Protein AF-A0A285ZAM3-F1 (afdb_monomer_lite)

Sequence (124 aa):
MASLEDIAKDAQIRGLHGDEVVKGTSVDKAGDSAVRVGYQKCAGGHGDQILLRSDEPRLELAQAGKALAVDAPASEFKLALKACCIQLAHLFDPMIAEHTKNEIFSRYNPGEKYILANLLVDGR

Foldseek 3Di:
DDDLVNDDQQWFKAQPPDRFTWGFHDWDDPDDFKIWTWTAGPVGDIDIDIDGPVCVVRIDGPPCPVPPPPPDPPVVVVLLVLLVVLVCVVVVPVVVSVVSVVVVLVPDDPVSNVSSVVSNVVVD

Secondary structure (DSSP, 8-state):
---TTS--TT-EEEEEETTEEEEEEEEEE-SSSEEEEEEEETTS-EEEEEEEGGGGGG-EE-----TT---S-HHHHHHHHHHHHHHHHTTT-HHHHHHHHHHHHHTS-HHHHHHHHHHHHTT-

Radius of gyration: 23.03 Å; chains: 1; bounding box: 50×43×48 Å

pLDDT: mean 70.78, std 8.38, range [43.12, 84.06]

Structure (mmCIF, N/CA/C/O backbone):
data_AF-A0A285ZAM3-F1
#
_entry.id   AF-A0A285ZAM3-F1
#
loop_
_atom_site.group_PDB
_atom_site.id
_atom_site.type_symbol
_atom_site.label_atom_id
_atom_site.label_alt_id
_atom_site.label_comp_id
_atom_site.label_asym_id
_atom_site.label_entity_id
_atom_site.label_seq_id
_atom_site.pdbx_PDB_ins_code
_atom_site.Cartn_x
_atom_site.Cartn_y
_atom_site.Cartn_z
_atom_site.occupancy
_atom_site.B_iso_or_equiv
_atom_site.auth_seq_id
_atom_site.auth_comp_id
_atom_site.auth_asym_id
_atom_site.auth_atom_id
_atom_site.pdbx_PDB_model_num
ATOM 1 N N . MET A 1 1 ? -19.370 -1.810 5.083 1.00 52.06 1 MET A N 1
ATOM 2 C CA . MET A 1 1 ? -19.718 -0.774 6.077 1.00 52.06 1 MET A CA 1
ATOM 3 C C . MET A 1 1 ? -18.621 -0.762 7.115 1.00 52.06 1 MET A C 1
ATOM 5 O O . MET A 1 1 ? -18.334 -1.817 7.667 1.00 52.06 1 MET A O 1
ATOM 9 N N . ALA A 1 2 ? -17.952 0.372 7.280 1.00 55.12 2 ALA A N 1
ATOM 10 C CA . ALA A 1 2 ? -16.891 0.535 8.262 1.00 55.12 2 ALA A CA 1
ATOM 11 C C . ALA A 1 2 ? -17.489 1.076 9.565 1.00 55.12 2 ALA A C 1
ATOM 13 O O . ALA A 1 2 ? -18.174 2.095 9.534 1.00 55.12 2 ALA A O 1
ATOM 14 N N . SER A 1 3 ? -17.242 0.410 10.690 1.00 58.25 3 SER A N 1
ATOM 15 C CA . SER A 1 3 ? -17.581 0.951 12.011 1.00 58.25 3 SER A CA 1
ATOM 16 C C . SER A 1 3 ? -16.530 1.987 12.414 1.00 58.25 3 SER A C 1
ATOM 18 O O . SER A 1 3 ? -15.342 1.773 12.160 1.00 58.25 3 SER A O 1
ATOM 20 N N . LEU A 1 4 ? -16.919 3.075 13.092 1.00 61.47 4 LEU A N 1
ATOM 21 C CA .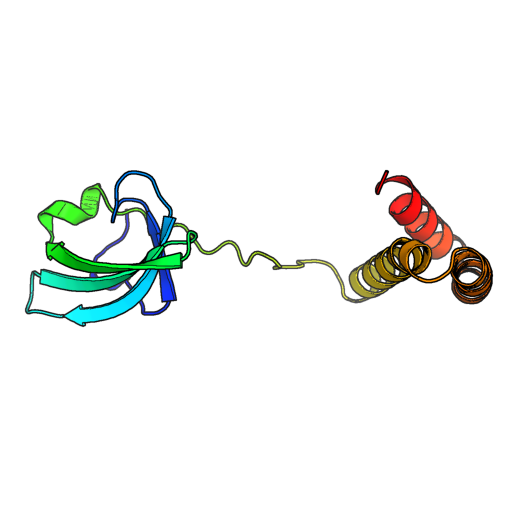 LEU A 1 4 ? -15.969 4.085 13.610 1.00 61.47 4 LEU A CA 1
ATOM 22 C C . LEU A 1 4 ? -14.886 3.487 14.532 1.00 61.47 4 LEU A C 1
ATOM 24 O O . LEU A 1 4 ? -13.826 4.079 14.724 1.00 61.47 4 LEU A O 1
ATOM 28 N N . GLU A 1 5 ? -15.150 2.308 15.093 1.00 63.84 5 GLU A N 1
ATOM 29 C CA . GLU A 1 5 ? -14.246 1.541 15.955 1.00 63.84 5 GLU A CA 1
ATOM 30 C C . GLU A 1 5 ? -13.080 0.893 15.190 1.00 63.84 5 GLU A C 1
ATOM 32 O O . GLU A 1 5 ? -12.018 0.681 15.773 1.00 63.84 5 GLU A O 1
ATOM 37 N N . ASP A 1 6 ? -13.266 0.634 13.893 1.00 61.78 6 ASP A N 1
ATOM 38 C CA . ASP A 1 6 ? -12.300 -0.030 13.006 1.00 61.78 6 ASP A CA 1
ATOM 39 C C . ASP A 1 6 ? -11.366 0.977 12.307 1.00 61.78 6 ASP A C 1
ATOM 41 O O . ASP A 1 6 ? -10.405 0.606 11.630 1.00 61.78 6 ASP A O 1
ATOM 45 N N . ILE A 1 7 ? -11.623 2.283 12.475 1.00 65.56 7 ILE A N 1
ATOM 46 C CA . ILE A 1 7 ? -10.787 3.344 11.909 1.00 65.56 7 ILE A CA 1
ATOM 47 C C . ILE A 1 7 ? -9.467 3.417 12.684 1.00 65.56 7 ILE A C 1
ATOM 49 O O . ILE A 1 7 ? -9.329 4.109 13.696 1.00 65.56 7 ILE A O 1
ATOM 53 N N . ALA A 1 8 ? -8.479 2.682 12.183 1.00 64.94 8 ALA A N 1
ATOM 54 C CA . ALA A 1 8 ? -7.108 2.719 12.661 1.00 64.94 8 ALA A CA 1
ATOM 55 C C . ALA A 1 8 ? -6.305 3.857 12.009 1.00 64.94 8 ALA A C 1
ATOM 57 O O . ALA A 1 8 ? -6.579 4.306 10.892 1.00 64.94 8 ALA A O 1
ATOM 58 N N . LYS A 1 9 ? -5.253 4.295 12.708 1.00 65.12 9 LYS A N 1
ATOM 59 C CA . LYS A 1 9 ? -4.212 5.159 12.138 1.00 65.12 9 LYS A CA 1
ATOM 60 C C . LYS A 1 9 ? -3.599 4.448 10.918 1.00 65.12 9 LYS A C 1
ATOM 62 O O . LYS A 1 9 ? -3.382 3.242 10.973 1.00 65.12 9 LYS A O 1
ATOM 67 N N . ASP A 1 10 ? -3.373 5.182 9.831 1.00 67.50 10 ASP A N 1
ATOM 68 C CA . ASP A 1 10 ? -2.941 4.708 8.505 1.00 67.50 10 ASP A CA 1
ATOM 69 C C . ASP A 1 10 ? -3.989 3.974 7.643 1.00 67.50 10 ASP A C 1
ATOM 71 O O . ASP A 1 10 ? -3.663 3.570 6.522 1.00 67.50 10 ASP A O 1
ATOM 75 N N . ALA A 1 11 ? -5.248 3.850 8.081 1.00 71.88 11 ALA A N 1
ATOM 76 C CA . ALA A 1 11 ? -6.303 3.272 7.248 1.00 71.88 11 ALA A CA 1
ATOM 77 C C . ALA A 1 11 ? -6.605 4.140 6.010 1.00 71.88 11 ALA A C 1
ATOM 79 O O . ALA A 1 11 ? -6.611 5.373 6.075 1.00 71.88 11 ALA A O 1
ATOM 80 N N . GLN A 1 12 ? -6.876 3.492 4.873 1.00 74.00 12 GLN A N 1
ATOM 81 C CA . GLN A 1 12 ? -7.398 4.152 3.679 1.00 74.00 12 GLN A CA 1
ATOM 82 C C . GLN A 1 12 ? -8.922 4.188 3.747 1.00 74.00 12 GLN A C 1
ATOM 84 O O . GLN A 1 12 ? -9.587 3.167 3.919 1.00 74.00 12 GLN A O 1
ATOM 89 N N . ILE A 1 13 ? -9.480 5.385 3.639 1.00 76.81 13 ILE A N 1
ATOM 90 C CA . ILE A 1 13 ? -10.900 5.635 3.849 1.00 76.81 13 ILE A CA 1
ATOM 91 C C . ILE A 1 13 ? -11.406 6.427 2.649 1.00 76.81 13 ILE A C 1
ATOM 93 O O . ILE A 1 13 ? -10.820 7.440 2.263 1.00 76.81 13 ILE A O 1
ATOM 97 N N . ARG A 1 14 ? -12.497 5.956 2.054 1.00 75.50 14 ARG A N 1
ATOM 98 C CA . ARG A 1 14 ? -13.233 6.630 0.986 1.00 75.50 14 ARG A CA 1
ATOM 99 C C . ARG A 1 14 ? -14.484 7.273 1.579 1.00 75.50 14 ARG A C 1
ATOM 101 O O . ARG A 1 14 ? -15.062 6.739 2.525 1.00 75.50 14 ARG A O 1
ATOM 108 N N . GLY A 1 15 ? -14.884 8.428 1.053 1.00 71.12 15 GLY A N 1
ATOM 109 C CA . GLY A 1 15 ? -16.070 9.145 1.539 1.00 71.12 15 GLY A CA 1
ATOM 110 C C . GLY A 1 15 ? -15.782 10.293 2.512 1.00 71.12 15 GLY A C 1
ATOM 111 O O . GLY A 1 15 ? -16.694 11.051 2.829 1.00 71.12 15 GLY A O 1
ATOM 112 N N . LEU A 1 16 ? -14.529 10.470 2.960 1.00 74.56 16 LEU A N 1
ATOM 113 C CA . LEU A 1 16 ? -14.140 11.595 3.830 1.00 74.56 16 LEU A CA 1
ATOM 114 C C . LEU A 1 16 ? -14.208 12.935 3.093 1.00 74.56 16 LEU A C 1
ATOM 116 O O . LEU A 1 16 ? -14.784 13.900 3.587 1.00 74.56 16 LEU A O 1
ATOM 120 N N . HIS A 1 17 ? -13.668 12.985 1.877 1.00 69.38 17 HIS A N 1
ATOM 121 C CA . HIS A 1 17 ? -13.685 14.176 1.038 1.00 69.38 17 HIS A CA 1
ATOM 122 C C . HIS A 1 17 ? -14.206 13.817 -0.358 1.00 69.38 17 HIS A C 1
ATOM 124 O O . HIS A 1 17 ? -13.438 13.597 -1.296 1.00 69.38 17 HIS A O 1
ATOM 130 N N . GLY A 1 18 ? -15.532 13.749 -0.492 1.00 74.50 18 GLY A N 1
ATOM 131 C CA . GLY A 1 18 ? -16.174 13.281 -1.721 1.00 74.50 18 GLY A CA 1
ATOM 132 C C . GLY A 1 18 ? -15.898 11.795 -1.964 1.00 74.50 18 GLY A C 1
ATOM 133 O O . GLY A 1 18 ? -15.890 11.008 -1.027 1.00 74.50 18 GLY A O 1
ATOM 134 N N . ASP A 1 19 ? -15.660 11.418 -3.219 1.00 68.19 19 ASP A N 1
ATOM 135 C CA . ASP A 1 19 ? -15.441 10.024 -3.635 1.00 68.19 19 ASP A CA 1
ATOM 136 C C . ASP A 1 19 ? -13.953 9.589 -3.599 1.00 68.19 19 ASP A C 1
ATOM 138 O O . ASP A 1 19 ? -13.616 8.464 -3.966 1.00 68.19 19 ASP A O 1
ATOM 142 N N . GLU A 1 20 ? -13.048 10.465 -3.140 1.00 70.44 20 GLU A N 1
ATOM 143 C CA . GLU A 1 20 ? -11.600 10.211 -3.104 1.00 70.44 20 GLU A CA 1
ATOM 144 C C . GLU A 1 20 ? -11.198 9.298 -1.930 1.00 70.44 20 GLU A C 1
ATOM 146 O O . GLU A 1 20 ? -11.725 9.410 -0.818 1.00 70.44 20 GLU A O 1
ATOM 151 N N . VAL A 1 21 ? -10.226 8.409 -2.174 1.00 75.88 21 VAL A N 1
ATOM 152 C CA . VAL A 1 21 ? -9.571 7.604 -1.134 1.00 75.88 21 VAL A CA 1
ATOM 153 C C . VAL A 1 21 ? -8.489 8.448 -0.467 1.00 75.88 21 VAL A C 1
ATOM 155 O O . VAL A 1 21 ? -7.513 8.845 -1.106 1.00 75.88 21 VAL A O 1
ATOM 158 N N . VAL A 1 22 ? -8.642 8.698 0.829 1.00 81.25 22 VAL A N 1
ATOM 159 C CA . VAL A 1 22 ? -7.669 9.441 1.635 1.00 81.25 22 VAL A CA 1
ATOM 160 C C . VAL A 1 22 ? -7.062 8.538 2.701 1.00 81.25 22 VAL A C 1
ATOM 162 O O . VAL A 1 22 ? -7.665 7.552 3.130 1.00 81.25 22 VAL A O 1
ATOM 165 N N . LYS A 1 23 ? -5.850 8.866 3.138 1.00 81.88 23 LYS A N 1
ATOM 166 C CA . LYS A 1 23 ? -5.137 8.122 4.176 1.00 81.88 23 LYS A CA 1
ATOM 167 C C . LYS A 1 23 ? -5.334 8.801 5.530 1.00 81.88 23 LYS A C 1
ATOM 169 O O . LYS A 1 23 ? -5.027 9.981 5.659 1.00 81.88 23 LYS A O 1
ATOM 174 N N . GLY A 1 24 ? -5.816 8.082 6.539 1.00 81.62 24 GLY A N 1
ATOM 175 C CA . GLY A 1 24 ? -5.936 8.604 7.902 1.00 81.62 24 GLY A CA 1
ATOM 176 C C . GLY A 1 24 ? -4.568 8.720 8.576 1.00 81.62 24 GLY A C 1
ATO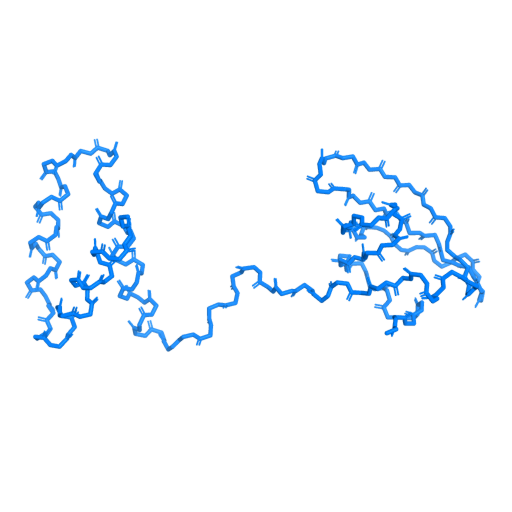M 177 O O . GLY A 1 24 ? -3.918 7.712 8.826 1.00 81.62 24 GLY A O 1
ATOM 178 N N . THR A 1 25 ? -4.121 9.931 8.894 1.00 79.88 25 THR A N 1
ATOM 179 C CA . THR A 1 25 ? -2.831 10.192 9.559 1.00 79.88 25 THR A CA 1
ATOM 180 C C . THR A 1 25 ? -2.982 10.270 11.077 1.00 79.88 25 THR A C 1
ATOM 182 O O . THR A 1 25 ? -2.085 9.855 11.810 1.00 79.88 25 THR A O 1
ATOM 185 N N . SER A 1 26 ? -4.121 10.766 11.561 1.00 76.25 26 SER A N 1
ATOM 186 C CA . SER A 1 26 ? -4.417 10.908 12.990 1.00 76.25 26 SER A CA 1
ATOM 187 C C . SER A 1 26 ? -5.873 10.572 13.266 1.00 76.25 26 SER A C 1
ATOM 189 O O . SER A 1 26 ? -6.747 10.938 12.487 1.00 76.25 26 SER A O 1
ATOM 191 N N . VAL A 1 27 ? -6.127 9.887 14.378 1.00 78.56 27 VAL A N 1
ATOM 192 C CA . VAL A 1 27 ? -7.471 9.531 14.837 1.00 78.56 27 VAL A CA 1
ATOM 193 C C . VAL A 1 27 ? -7.557 9.910 16.311 1.00 78.56 27 VAL A C 1
ATOM 195 O O . VAL A 1 27 ? -6.908 9.287 17.150 1.00 78.56 27 VAL A O 1
ATOM 198 N N . ASP A 1 28 ? -8.340 10.939 16.610 1.00 78.38 28 ASP A N 1
ATOM 199 C CA . ASP A 1 28 ? -8.594 11.457 17.950 1.00 78.38 28 ASP A CA 1
ATOM 200 C C . ASP A 1 28 ? -10.066 11.236 18.298 1.00 78.38 28 ASP A C 1
ATOM 202 O O . ASP A 1 28 ? -10.971 11.817 17.697 1.00 78.38 28 ASP A O 1
ATOM 206 N N . LYS A 1 29 ? -10.336 10.373 19.278 1.00 75.25 29 LYS A N 1
ATOM 207 C CA . LYS A 1 29 ? -11.706 10.089 19.722 1.00 75.25 29 LYS A CA 1
ATOM 208 C C . LYS A 1 29 ? -12.206 11.248 20.585 1.00 75.25 29 LYS A C 1
ATOM 210 O O . LYS A 1 29 ? -11.811 11.387 21.740 1.00 75.25 29 LYS A O 1
ATOM 215 N N . ALA A 1 30 ? -13.083 12.078 20.029 1.00 68.06 30 ALA A N 1
ATOM 216 C CA . ALA A 1 30 ? -13.711 13.200 20.716 1.00 68.06 30 ALA A CA 1
ATOM 217 C C . ALA A 1 30 ? -15.047 12.757 21.351 1.00 68.06 30 ALA A C 1
ATOM 219 O O . ALA A 1 30 ? -16.111 13.268 21.014 1.00 68.06 30 ALA A O 1
ATOM 220 N N . GLY A 1 31 ? -14.990 11.785 22.270 1.00 65.56 31 GLY A N 1
ATOM 221 C CA . GLY A 1 31 ? -16.153 11.245 22.992 1.00 65.56 31 GLY A CA 1
ATOM 222 C C . GLY A 1 31 ? -16.750 9.961 22.397 1.00 65.56 31 GLY A C 1
ATOM 223 O O . GLY A 1 31 ? -16.158 9.328 21.530 1.00 65.56 31 GLY A O 1
ATOM 224 N N . ASP A 1 32 ? -17.930 9.568 22.892 1.00 64.81 32 ASP A N 1
ATOM 225 C CA . ASP A 1 32 ? -18.567 8.262 22.614 1.00 64.81 32 ASP A CA 1
ATOM 226 C C . ASP A 1 32 ? -19.194 8.161 21.207 1.00 64.81 32 ASP A C 1
ATOM 228 O O . ASP A 1 32 ? -19.487 7.082 20.702 1.00 64.81 32 ASP A O 1
ATOM 232 N N . SER A 1 33 ? -19.425 9.301 20.548 1.00 65.81 33 SER A N 1
ATOM 233 C CA . SER A 1 33 ? -20.139 9.368 19.260 1.00 65.81 33 SER A CA 1
ATOM 234 C C . SER A 1 33 ? -19.469 10.251 18.205 1.00 65.81 33 SER A C 1
ATOM 236 O O . SER A 1 33 ? -20.063 10.477 17.148 1.00 65.81 33 SER A O 1
ATOM 238 N N . ALA A 1 34 ? -18.258 10.750 18.470 1.00 72.94 34 ALA A N 1
ATOM 239 C CA . ALA A 1 34 ? -17.518 11.585 17.530 1.00 72.94 34 ALA A CA 1
ATOM 240 C C . ALA A 1 34 ? -16.028 11.228 17.499 1.00 72.94 34 ALA A C 1
ATOM 242 O O . ALA A 1 34 ? -15.374 11.069 18.532 1.00 72.94 34 ALA A O 1
ATOM 243 N N . VAL A 1 35 ? -15.479 11.137 16.291 1.00 79.50 35 VAL A N 1
ATOM 244 C CA . VAL A 1 35 ? -14.063 10.862 16.043 1.00 79.50 35 VAL A CA 1
ATOM 245 C C . VAL A 1 35 ? -13.527 11.939 15.116 1.00 79.50 35 VAL A C 1
ATOM 247 O O . VAL A 1 35 ? -14.036 12.140 14.018 1.00 79.50 35 VAL A O 1
ATOM 250 N N . ARG A 1 36 ? -12.494 12.650 15.555 1.00 80.94 36 ARG A N 1
ATOM 251 C CA . ARG A 1 36 ? -11.732 13.562 14.710 1.00 80.94 36 ARG A CA 1
ATOM 252 C C . ARG A 1 36 ? -10.686 12.753 13.951 1.00 80.94 36 ARG A C 1
ATOM 254 O O . ARG A 1 36 ? -9.843 12.102 14.563 1.00 80.94 36 ARG A O 1
ATOM 261 N N . VAL A 1 37 ? -10.745 12.786 12.626 1.00 81.62 37 VAL A N 1
ATOM 262 C CA . VAL A 1 37 ? -9.784 12.113 11.752 1.00 81.62 37 VAL A CA 1
ATOM 263 C C . VAL A 1 37 ? -9.034 13.164 10.944 1.00 81.62 37 VAL A C 1
ATOM 265 O O . VAL A 1 37 ? -9.607 13.860 10.104 1.00 81.62 37 VAL A O 1
ATOM 268 N N . GLY A 1 38 ? -7.731 13.251 11.191 1.00 84.06 38 GLY A N 1
ATOM 269 C CA . GLY A 1 38 ? -6.798 13.955 10.325 1.00 84.06 38 GLY A CA 1
ATOM 270 C C . GLY A 1 38 ? -6.432 13.048 9.158 1.00 84.06 38 GLY A C 1
ATOM 271 O O . GLY A 1 38 ? -5.958 11.932 9.381 1.00 84.06 38 GLY A O 1
ATOM 272 N N . TYR A 1 39 ? -6.640 13.502 7.925 1.00 84.06 39 TYR A N 1
ATOM 273 C CA . TYR A 1 39 ? -6.382 12.719 6.719 1.00 84.06 39 TYR A CA 1
ATOM 274 C C . TYR A 1 39 ? -5.445 13.436 5.746 1.00 84.06 39 TYR A C 1
ATOM 276 O O . TYR A 1 39 ? -5.381 14.664 5.678 1.00 84.06 39 TYR A O 1
ATOM 284 N N . GLN A 1 40 ? -4.735 12.642 4.955 1.00 82.19 40 GLN A N 1
ATOM 285 C CA . GLN A 1 40 ? -3.878 13.076 3.867 1.00 82.19 40 GLN A CA 1
ATOM 286 C C . GLN A 1 40 ? -4.424 12.538 2.540 1.00 82.19 40 GLN A C 1
ATOM 288 O O . GLN A 1 40 ? -4.642 11.338 2.370 1.00 82.19 40 GLN A O 1
ATOM 293 N N . LYS A 1 41 ? -4.648 13.446 1.595 1.00 81.94 41 LYS A N 1
ATOM 294 C CA . LYS A 1 41 ? -5.051 13.161 0.217 1.00 81.94 41 LYS A CA 1
ATOM 295 C C . LYS A 1 41 ? -3.883 12.574 -0.565 1.00 81.94 41 LYS A C 1
ATOM 297 O O . LYS A 1 41 ? -2.731 12.964 -0.352 1.00 81.94 41 LYS A O 1
ATOM 302 N N . CYS A 1 42 ? -4.182 11.723 -1.543 1.00 71.31 42 CYS A N 1
ATOM 303 C CA . CYS A 1 42 ? -3.159 11.194 -2.450 1.00 71.31 42 CYS A CA 1
ATOM 304 C C . CYS A 1 42 ? -2.490 12.311 -3.273 1.00 71.31 42 CYS A C 1
ATOM 306 O O . CYS A 1 42 ? -1.308 12.225 -3.589 1.00 71.31 42 CYS A O 1
ATOM 308 N N . ALA A 1 43 ? -3.220 13.399 -3.540 1.00 72.38 43 ALA A N 1
ATOM 309 C CA . ALA A 1 43 ? -2.718 14.590 -4.225 1.00 72.38 43 ALA A CA 1
ATOM 310 C C . ALA A 1 43 ? -1.839 15.518 -3.348 1.00 72.38 43 ALA A C 1
ATOM 312 O O . ALA A 1 43 ? -1.489 16.612 -3.782 1.00 72.38 43 ALA A O 1
ATOM 313 N N . GLY A 1 44 ? -1.487 15.118 -2.116 1.00 73.38 44 GLY A N 1
ATOM 314 C CA . GLY A 1 44 ? -0.550 15.854 -1.254 1.00 73.38 44 GLY A CA 1
ATOM 315 C C . GLY A 1 44 ? -1.170 16.892 -0.308 1.00 73.38 44 GLY A C 1
ATOM 316 O O . GLY A 1 44 ? -0.437 17.600 0.375 1.00 73.38 44 GLY A O 1
ATOM 317 N N . GLY A 1 45 ? -2.500 16.984 -0.224 1.00 77.62 45 GLY A N 1
ATOM 318 C CA . GLY A 1 45 ? -3.194 17.854 0.737 1.00 77.62 45 GLY A CA 1
ATOM 319 C C . GLY A 1 45 ? -3.444 17.171 2.084 1.00 77.62 45 GLY A C 1
ATOM 320 O O . GLY A 1 45 ? -3.711 15.975 2.117 1.00 77.62 45 GLY A O 1
ATOM 321 N N . HIS A 1 46 ? -3.416 17.917 3.187 1.00 82.19 46 HIS A N 1
ATOM 322 C CA . HIS A 1 46 ? -3.815 17.430 4.513 1.00 82.19 46 HIS A CA 1
ATOM 323 C C . HIS A 1 46 ? -5.057 18.179 5.012 1.00 82.19 46 HIS A C 1
ATOM 325 O O . HIS A 1 46 ? -5.221 19.370 4.745 1.00 82.19 46 HIS A O 1
ATOM 331 N N . GLY A 1 47 ? -5.928 17.494 5.744 1.00 81.81 47 GLY A N 1
ATOM 332 C CA . GLY A 1 47 ? -7.146 18.065 6.313 1.00 81.81 47 GLY A CA 1
ATOM 333 C C . GLY A 1 47 ? -7.512 17.405 7.636 1.00 81.81 47 GLY A C 1
ATOM 334 O O . GLY A 1 47 ? -7.017 16.327 7.956 1.00 81.81 47 GLY A O 1
ATOM 335 N N . ASP A 1 48 ? -8.374 18.067 8.399 1.00 82.44 48 ASP A N 1
ATOM 336 C CA . ASP A 1 48 ? -8.966 17.532 9.624 1.00 82.44 48 ASP A CA 1
ATOM 337 C C . ASP A 1 48 ? -10.485 17.569 9.494 1.00 82.44 48 ASP A C 1
ATOM 339 O O . ASP A 1 48 ? -11.047 18.561 9.018 1.00 82.44 48 ASP A O 1
ATOM 343 N N . GLN A 1 49 ? -11.148 16.48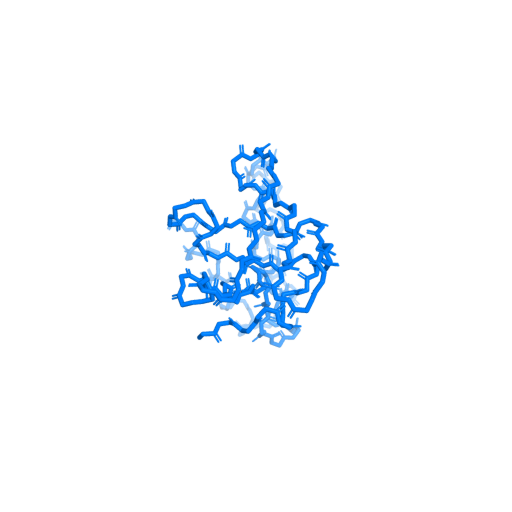3 9.883 1.00 81.06 49 GLN A N 1
ATOM 344 C CA . GLN A 1 49 ? -12.599 16.400 9.849 1.00 81.06 49 GLN A CA 1
ATOM 345 C C . GLN A 1 49 ? -13.129 15.620 11.041 1.00 81.06 49 GLN A C 1
ATOM 347 O O . GLN A 1 49 ? -12.562 14.617 11.468 1.00 81.06 49 GLN A O 1
ATOM 352 N N . ILE A 1 50 ? -14.250 16.095 11.572 1.00 83.31 50 ILE A N 1
ATOM 353 C CA . ILE A 1 50 ? -14.973 15.431 12.650 1.00 83.31 50 ILE A CA 1
ATOM 354 C C . ILE A 1 50 ? -16.025 14.528 12.011 1.00 83.31 50 ILE A C 1
ATOM 356 O O . ILE A 1 50 ? -16.852 14.997 11.231 1.00 83.31 50 ILE A O 1
ATOM 360 N N . LEU A 1 51 ? -15.973 13.243 12.341 1.00 77.19 51 LEU A N 1
ATOM 361 C CA . LEU A 1 51 ? -16.915 12.218 11.912 1.00 77.19 51 LEU A CA 1
ATOM 362 C C . LEU A 1 51 ? -17.834 11.870 13.069 1.00 77.19 51 LEU A C 1
ATOM 364 O O . LEU A 1 51 ? -17.381 11.702 14.204 1.00 77.19 51 LEU A O 1
ATOM 368 N N . LEU A 1 52 ? -19.122 11.750 12.771 1.00 74.94 52 LEU A N 1
ATOM 369 C CA . LEU A 1 52 ? -20.139 11.304 13.713 1.00 74.94 52 LEU A CA 1
ATOM 370 C C . LEU A 1 52 ? -20.661 9.925 13.297 1.00 74.94 52 LEU A C 1
ATOM 372 O O . LEU A 1 52 ? -20.531 9.529 12.140 1.00 74.94 52 LEU A O 1
ATOM 376 N N . ARG A 1 53 ? -21.326 9.213 14.218 1.00 71.06 53 ARG A N 1
ATOM 377 C CA . ARG A 1 53 ? -22.013 7.939 13.904 1.00 71.06 53 ARG A CA 1
ATOM 378 C C . ARG A 1 53 ? -22.982 8.039 12.720 1.00 71.06 53 ARG A C 1
ATOM 380 O O . ARG A 1 53 ? -23.133 7.091 11.965 1.00 71.06 53 ARG A O 1
ATOM 387 N N . SER A 1 54 ? -23.598 9.198 12.506 1.00 69.56 54 SER A N 1
ATOM 388 C CA . SER A 1 54 ? -24.492 9.426 11.362 1.00 69.56 54 SER A CA 1
ATOM 389 C C . SER A 1 54 ? -23.781 9.424 10.001 1.00 69.56 54 SER A C 1
ATOM 391 O O . SER A 1 54 ? -24.447 9.267 8.979 1.00 69.56 54 SER A O 1
ATOM 393 N N . ASP A 1 55 ? -22.455 9.590 9.975 1.00 68.62 55 ASP A N 1
ATOM 394 C CA . ASP A 1 55 ? -21.633 9.596 8.760 1.00 68.62 55 ASP A CA 1
ATOM 395 C C . ASP A 1 55 ? -20.995 8.225 8.458 1.00 68.62 55 ASP A C 1
ATOM 397 O O . ASP A 1 55 ? -20.469 8.030 7.363 1.00 68.62 55 ASP A O 1
ATOM 401 N N . GLU A 1 56 ? -21.133 7.233 9.351 1.00 66.38 56 GLU A N 1
ATOM 402 C CA . GLU A 1 56 ? -20.754 5.826 9.113 1.00 66.38 56 GLU A CA 1
ATOM 403 C C . GLU A 1 56 ? -21.256 5.233 7.783 1.00 66.38 56 GLU A C 1
ATOM 405 O O . GLU A 1 56 ? -20.461 4.581 7.104 1.00 66.38 56 GLU A O 1
ATOM 410 N N . PRO A 1 57 ? -22.511 5.451 7.328 1.00 64.81 57 PRO A N 1
ATOM 411 C CA . PRO A 1 57 ? -22.979 4.862 6.071 1.00 64.81 57 PRO A CA 1
ATOM 412 C C . PRO A 1 57 ? -22.306 5.448 4.823 1.00 64.81 57 PRO A C 1
ATOM 414 O O . PRO A 1 57 ? -22.421 4.859 3.751 1.00 64.81 57 PRO A O 1
ATOM 417 N N . ARG A 1 58 ? -21.628 6.598 4.934 1.00 72.50 58 ARG A N 1
ATOM 418 C CA . ARG A 1 58 ? -20.872 7.215 3.832 1.00 72.50 58 ARG A CA 1
ATOM 419 C C . ARG A 1 58 ? -19.408 6.787 3.806 1.00 72.50 58 ARG A C 1
ATOM 421 O O . ARG A 1 58 ? -18.735 7.021 2.806 1.00 72.50 58 ARG A O 1
ATOM 428 N N . LEU A 1 59 ? -18.917 6.208 4.900 1.00 71.62 59 LEU A N 1
ATOM 429 C CA . LEU A 1 59 ? -17.523 5.829 5.059 1.00 71.62 59 LEU A CA 1
ATOM 430 C C . LEU A 1 59 ? -17.327 4.387 4.602 1.00 71.62 59 LEU A C 1
ATOM 432 O O . LEU A 1 59 ? -17.838 3.426 5.186 1.00 71.62 59 LEU A O 1
ATOM 436 N N . GLU A 1 60 ? -16.526 4.237 3.557 1.00 68.94 60 GLU A N 1
ATOM 437 C CA . GLU A 1 60 ? -16.063 2.937 3.100 1.00 68.94 60 GLU A CA 1
ATOM 438 C C . GLU A 1 60 ? -14.578 2.815 3.420 1.00 68.94 60 GLU A C 1
ATOM 440 O O . GLU A 1 60 ? -13.757 3.608 2.958 1.00 68.94 60 GLU A O 1
ATOM 445 N N . LEU A 1 61 ? -14.215 1.808 4.218 1.00 68.50 61 LEU A N 1
ATOM 446 C CA . LEU A 1 61 ? -12.820 1.402 4.340 1.00 68.50 61 LEU A CA 1
ATOM 447 C C . LEU A 1 61 ? -12.390 0.867 2.978 1.00 68.50 61 LEU A C 1
ATOM 449 O O . LEU A 1 61 ? -12.779 -0.232 2.575 1.00 68.50 61 LEU A O 1
ATOM 453 N N . ALA A 1 62 ? -11.597 1.662 2.266 1.00 65.12 62 ALA A N 1
ATOM 454 C CA . ALA A 1 62 ? -10.889 1.182 1.102 1.00 65.12 62 ALA A CA 1
ATOM 455 C C . ALA A 1 62 ? -9.831 0.234 1.653 1.00 65.12 62 ALA A C 1
ATOM 457 O O . ALA A 1 62 ? -8.834 0.660 2.236 1.00 65.12 62 ALA A O 1
ATOM 458 N N . GLN A 1 63 ? -10.107 -1.067 1.573 1.00 56.66 63 GLN A N 1
ATOM 459 C CA . GLN A 1 63 ? -9.161 -2.076 2.007 1.00 56.66 63 GLN A CA 1
ATOM 460 C C . GLN A 1 63 ? -7.857 -1.776 1.280 1.00 56.66 63 GLN A C 1
ATOM 462 O O . GLN A 1 63 ? -7.836 -1.741 0.049 1.00 56.66 63 GLN A O 1
ATOM 467 N N . ALA A 1 64 ? -6.806 -1.479 2.048 1.00 55.06 64 ALA A N 1
ATOM 468 C CA . ALA A 1 64 ? -5.475 -1.274 1.521 1.00 55.06 64 ALA A CA 1
ATOM 469 C C . ALA A 1 64 ? -5.048 -2.604 0.899 1.00 55.06 64 ALA A C 1
ATOM 471 O O . ALA A 1 64 ? -4.416 -3.441 1.543 1.00 55.06 64 ALA A O 1
ATOM 472 N N . GLY A 1 65 ? -5.454 -2.826 -0.351 1.00 48.28 65 GLY A N 1
ATOM 473 C CA . GLY A 1 65 ? -4.849 -3.796 -1.229 1.00 48.28 65 GLY A CA 1
ATOM 474 C C . GLY A 1 65 ? -3.396 -3.393 -1.246 1.00 48.28 65 GLY A C 1
ATOM 475 O O . GLY A 1 65 ? -3.038 -2.367 -1.820 1.00 48.28 65 GLY A O 1
ATOM 476 N N . LYS A 1 66 ? -2.595 -4.117 -0.465 1.00 55.50 66 LYS A N 1
ATOM 477 C CA . LYS A 1 66 ? -1.162 -3.922 -0.324 1.00 55.50 66 LYS A CA 1
ATOM 478 C C . LYS A 1 66 ? -0.647 -3.803 -1.750 1.00 55.50 66 LYS A C 1
ATOM 480 O O . LYS A 1 66 ? -0.667 -4.784 -2.482 1.00 55.50 66 LYS A O 1
ATOM 485 N N . ALA A 1 67 ? -0.291 -2.588 -2.166 1.00 55.53 67 ALA A N 1
ATOM 486 C CA . ALA A 1 67 ? -0.076 -2.289 -3.584 1.00 55.53 67 ALA A CA 1
ATOM 487 C C . ALA A 1 67 ? 1.036 -3.167 -4.198 1.00 55.53 67 ALA A C 1
ATOM 489 O O . ALA A 1 67 ? 1.110 -3.321 -5.410 1.00 55.53 67 ALA A O 1
ATOM 490 N N . LEU A 1 68 ? 1.856 -3.791 -3.339 1.00 54.28 68 LEU A N 1
ATOM 491 C CA . LEU A 1 68 ? 2.766 -4.892 -3.641 1.00 54.28 68 LEU A CA 1
ATOM 492 C C . LEU A 1 68 ? 2.581 -6.080 -2.667 1.00 54.28 68 LEU A C 1
ATOM 494 O O . LEU A 1 68 ? 3.502 -6.485 -1.954 1.00 54.28 68 LEU A O 1
ATOM 498 N N . ALA A 1 69 ? 1.387 -6.659 -2.580 1.00 55.84 69 ALA A N 1
ATOM 499 C CA . ALA A 1 69 ? 1.268 -8.049 -2.143 1.00 55.84 69 ALA A CA 1
ATOM 500 C C . ALA A 1 69 ? 1.636 -8.941 -3.329 1.00 55.84 69 ALA A C 1
ATOM 502 O O . ALA A 1 69 ? 0.803 -9.221 -4.184 1.00 55.84 69 ALA A O 1
ATOM 503 N N . VAL A 1 70 ? 2.896 -9.364 -3.396 1.00 58.22 70 VAL A N 1
ATOM 504 C CA . VAL A 1 70 ? 3.290 -10.434 -4.312 1.00 58.22 70 VAL A CA 1
ATOM 505 C C . VAL A 1 70 ? 2.988 -11.760 -3.624 1.00 58.22 70 VAL A C 1
ATOM 507 O O . VAL A 1 70 ? 3.769 -12.225 -2.798 1.00 58.22 70 VAL A O 1
ATOM 510 N N . ASP A 1 71 ? 1.837 -12.342 -3.949 1.00 64.50 71 ASP A N 1
ATOM 511 C CA . ASP A 1 71 ? 1.429 -13.683 -3.515 1.00 64.50 71 ASP A CA 1
ATOM 512 C C . ASP A 1 71 ? 1.976 -14.744 -4.490 1.00 64.50 71 ASP A C 1
ATOM 514 O O . ASP A 1 71 ? 1.242 -15.521 -5.088 1.00 64.50 71 ASP A O 1
ATOM 518 N N . ALA A 1 72 ? 3.289 -14.708 -4.741 1.00 67.62 72 ALA A N 1
ATOM 519 C CA . ALA A 1 72 ? 3.966 -15.636 -5.644 1.00 67.62 72 ALA A CA 1
ATOM 520 C C . ALA A 1 72 ? 5.077 -16.392 -4.899 1.00 67.62 72 ALA A C 1
ATOM 522 O O . ALA A 1 72 ? 5.738 -15.815 -4.025 1.00 67.62 72 ALA A O 1
ATOM 523 N N . PRO A 1 73 ? 5.333 -17.670 -5.234 1.00 76.06 73 PRO A N 1
ATOM 524 C CA . PRO A 1 73 ? 6.422 -18.428 -4.633 1.00 76.06 73 PRO A CA 1
ATOM 525 C C . PRO A 1 73 ? 7.770 -17.735 -4.887 1.00 76.06 73 PRO A C 1
ATOM 527 O O . PRO A 1 73 ? 8.032 -17.194 -5.963 1.00 76.06 73 PRO A O 1
ATOM 530 N N . ALA A 1 74 ? 8.663 -17.772 -3.891 1.00 73.94 74 ALA A N 1
ATOM 531 C CA . ALA A 1 74 ? 9.920 -17.012 -3.890 1.00 73.94 74 ALA A CA 1
ATOM 532 C C . ALA A 1 74 ? 10.804 -17.240 -5.137 1.00 73.94 74 ALA A C 1
ATOM 534 O O . ALA A 1 74 ? 11.537 -16.342 -5.559 1.00 73.94 74 ALA A O 1
ATOM 535 N N . SER A 1 75 ? 10.725 -18.428 -5.742 1.00 73.69 75 SER A N 1
ATOM 536 C CA . SER A 1 75 ? 11.447 -18.777 -6.970 1.00 73.69 75 SER A CA 1
ATOM 537 C C . SER A 1 75 ? 10.966 -17.979 -8.185 1.00 73.69 75 SER A C 1
ATOM 539 O O . SER A 1 75 ? 11.791 -17.494 -8.959 1.00 73.69 75 SER A O 1
ATOM 541 N N . GLU A 1 76 ? 9.656 -17.781 -8.325 1.00 72.56 76 GLU A N 1
ATOM 542 C CA . GLU A 1 76 ? 9.063 -17.021 -9.431 1.00 72.56 76 GLU A CA 1
ATOM 543 C C . GLU A 1 76 ? 9.291 -15.521 -9.248 1.00 72.56 76 GLU A C 1
ATOM 545 O O . GLU A 1 76 ? 9.658 -14.829 -10.198 1.00 72.56 76 GLU A O 1
ATOM 550 N N . PHE A 1 77 ? 9.215 -15.027 -8.007 1.00 77.00 77 PHE A N 1
ATOM 551 C CA . PHE A 1 77 ? 9.532 -13.632 -7.701 1.00 77.00 77 PHE A CA 1
ATOM 552 C C . PHE A 1 77 ? 10.983 -13.275 -8.052 1.00 77.00 77 PHE A C 1
ATOM 554 O O . PHE A 1 77 ? 11.244 -12.240 -8.666 1.00 77.00 77 PHE A O 1
ATOM 561 N N . LYS A 1 78 ? 11.942 -14.156 -7.733 1.00 81.00 78 LYS A N 1
ATOM 562 C CA . LYS A 1 78 ? 13.357 -13.968 -8.096 1.00 81.00 78 LYS A CA 1
ATOM 563 C C . LYS A 1 78 ? 13.561 -13.920 -9.611 1.00 81.00 78 LYS A C 1
ATOM 565 O O . LYS A 1 78 ? 14.448 -13.208 -10.086 1.00 81.00 78 LYS A O 1
ATOM 570 N N . LEU A 1 79 ? 12.772 -14.685 -10.358 1.00 81.19 79 LEU A N 1
ATOM 571 C CA . LEU A 1 79 ? 12.835 -14.729 -11.813 1.00 81.19 79 LEU A CA 1
ATOM 572 C C . LEU A 1 79 ? 12.249 -13.451 -12.433 1.00 81.19 79 LEU A C 1
ATOM 574 O O . LEU A 1 79 ? 12.895 -12.830 -13.277 1.00 81.19 79 LEU A O 1
ATOM 578 N N . ALA A 1 80 ? 11.093 -13.008 -11.936 1.00 77.62 80 ALA A N 1
ATOM 579 C CA . ALA A 1 80 ? 10.442 -11.765 -12.344 1.00 77.62 80 ALA A CA 1
ATOM 580 C C . ALA A 1 80 ? 11.310 -10.529 -12.052 1.00 77.62 80 ALA A C 1
ATOM 582 O O . ALA A 1 80 ? 11.473 -9.673 -12.922 1.00 77.62 80 ALA A O 1
ATOM 583 N N . LEU A 1 81 ? 11.953 -10.462 -10.876 1.00 81.31 81 LEU A N 1
ATOM 584 C CA . LEU A 1 81 ? 12.863 -9.360 -10.541 1.00 81.31 81 LEU A CA 1
ATOM 585 C C . LEU A 1 81 ? 14.041 -9.275 -11.519 1.00 81.31 81 LEU A C 1
ATOM 587 O O . LEU A 1 81 ? 14.445 -8.187 -11.916 1.00 81.31 81 LEU A O 1
ATOM 591 N N . LYS A 1 82 ? 14.584 -10.426 -11.933 1.00 79.62 82 LYS A N 1
ATOM 592 C CA . LYS A 1 82 ? 15.683 -10.481 -12.903 1.00 79.62 82 LYS A CA 1
ATOM 593 C C . LYS A 1 82 ? 15.249 -10.042 -14.294 1.00 79.62 82 LYS A C 1
ATOM 595 O O . LYS A 1 82 ? 15.998 -9.312 -14.936 1.00 79.62 82 LYS A O 1
ATOM 600 N N . ALA A 1 83 ? 14.064 -10.454 -14.744 1.00 79.62 83 ALA A N 1
ATOM 601 C CA . ALA A 1 83 ? 13.498 -9.970 -16.000 1.00 79.62 83 ALA A CA 1
ATOM 602 C C . ALA A 1 83 ? 13.325 -8.441 -15.967 1.00 79.62 83 ALA A C 1
ATOM 604 O O . ALA A 1 83 ? 13.809 -7.762 -16.870 1.00 79.62 83 ALA A O 1
ATOM 605 N N . CYS A 1 84 ? 12.773 -7.901 -14.874 1.00 78.31 84 CYS A N 1
ATOM 606 C CA . CYS A 1 84 ? 12.623 -6.460 -14.657 1.00 78.31 84 CYS A CA 1
ATOM 607 C C . CYS A 1 84 ? 13.973 -5.721 -14.676 1.00 78.31 84 CYS A C 1
ATOM 609 O O . CYS A 1 84 ? 14.113 -4.708 -15.359 1.00 78.31 84 CYS A O 1
ATOM 611 N N . CYS A 1 85 ? 15.008 -6.249 -14.012 1.00 78.69 85 CYS A N 1
ATOM 612 C CA . CYS A 1 85 ? 16.352 -5.667 -14.076 1.00 78.69 85 CYS A CA 1
ATOM 613 C C . CYS A 1 85 ? 16.930 -5.666 -15.500 1.00 78.69 85 CYS A C 1
ATOM 615 O O . CYS A 1 85 ? 17.545 -4.678 -15.890 1.00 78.69 85 CYS A O 1
ATOM 617 N N . ILE A 1 86 ? 16.741 -6.738 -16.279 1.00 76.62 86 ILE A N 1
ATOM 618 C CA . ILE A 1 86 ? 17.206 -6.800 -17.677 1.00 76.62 86 ILE A CA 1
ATOM 619 C C . ILE A 1 86 ? 16.448 -5.789 -18.544 1.00 76.62 86 ILE A C 1
ATOM 621 O O . ILE A 1 86 ? 17.065 -5.145 -19.389 1.00 76.62 86 ILE A O 1
ATOM 625 N N . GLN A 1 87 ? 15.140 -5.622 -18.330 1.00 74.31 87 GLN A N 1
ATOM 626 C CA . GLN A 1 87 ? 14.366 -4.584 -19.008 1.00 74.31 87 GLN A CA 1
ATOM 627 C C . GLN A 1 87 ? 14.910 -3.204 -18.640 1.00 74.31 87 GLN A C 1
ATOM 629 O O . GLN A 1 87 ? 15.378 -2.483 -19.505 1.00 74.31 87 GLN A O 1
ATOM 634 N N . LEU A 1 88 ? 14.994 -2.856 -17.360 1.00 75.12 88 LEU A N 1
ATOM 635 C CA . LEU A 1 88 ? 15.471 -1.530 -16.957 1.00 75.12 88 LEU A CA 1
ATOM 636 C C . LEU A 1 88 ? 16.938 -1.257 -17.335 1.00 75.12 88 LEU A C 1
ATOM 638 O O . LEU A 1 88 ? 17.302 -0.098 -17.515 1.00 75.12 88 LEU A O 1
ATOM 642 N N . ALA A 1 89 ? 17.775 -2.285 -17.520 1.00 73.38 89 ALA A N 1
ATOM 643 C CA . ALA A 1 89 ? 19.156 -2.117 -17.975 1.00 73.38 89 ALA A CA 1
ATOM 644 C C . ALA A 1 89 ? 19.256 -1.411 -19.341 1.00 73.38 89 ALA A C 1
ATOM 646 O O . ALA A 1 89 ? 20.222 -0.678 -19.565 1.00 73.38 89 ALA A O 1
ATOM 647 N N . HIS A 1 90 ? 18.247 -1.540 -20.218 1.00 67.94 90 HIS A N 1
ATOM 648 C CA . HIS A 1 90 ? 18.239 -0.840 -21.510 1.00 67.94 90 HIS A CA 1
ATOM 649 C C . HIS A 1 90 ? 18.186 0.692 -21.367 1.00 67.94 90 HIS A C 1
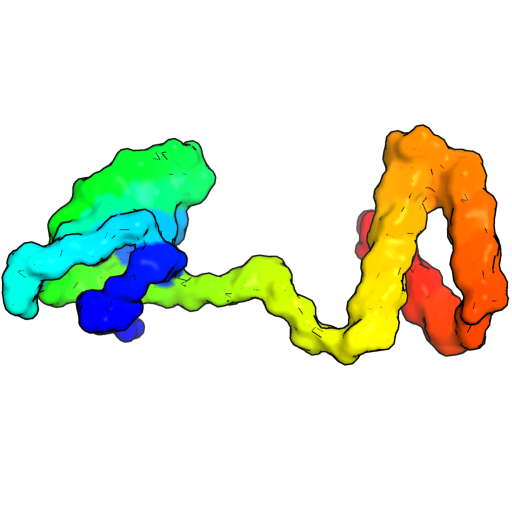ATOM 651 O O . HIS A 1 90 ? 18.489 1.398 -22.325 1.00 67.94 90 HIS A O 1
ATOM 657 N N . LEU A 1 91 ? 17.765 1.222 -20.209 1.00 72.62 91 LEU A N 1
ATOM 658 C CA . LEU A 1 91 ? 17.731 2.665 -19.933 1.00 72.62 91 LEU A CA 1
ATOM 659 C C . LEU A 1 91 ? 19.121 3.229 -19.618 1.00 72.62 91 LEU A C 1
ATOM 661 O O . LEU A 1 91 ? 19.322 4.433 -19.749 1.00 72.62 91 LEU A O 1
ATOM 665 N N . PHE A 1 92 ? 20.058 2.379 -19.189 1.00 63.25 92 PHE A N 1
ATOM 666 C CA . PHE A 1 92 ? 21.385 2.801 -18.742 1.00 63.25 92 PHE A CA 1
ATOM 667 C C . PHE A 1 92 ? 22.457 2.540 -19.798 1.00 63.25 92 PHE A C 1
ATOM 669 O O . PHE A 1 92 ? 23.240 3.439 -20.087 1.00 63.25 92 PHE A O 1
ATOM 676 N N . ASP A 1 93 ? 22.479 1.345 -20.394 1.00 69.50 93 ASP A N 1
ATOM 677 C CA . ASP A 1 93 ? 23.356 1.026 -21.522 1.00 69.50 93 ASP A CA 1
ATOM 678 C C . ASP A 1 93 ? 22.813 -0.207 -22.286 1.00 69.50 93 ASP A C 1
ATOM 680 O O . ASP A 1 93 ? 22.785 -1.318 -21.739 1.00 69.50 93 ASP A O 1
ATOM 684 N N . PRO A 1 94 ? 22.364 -0.049 -23.546 1.00 65.62 94 PRO A N 1
ATOM 685 C CA . PRO A 1 94 ? 21.805 -1.150 -24.334 1.00 65.62 94 PRO A CA 1
ATOM 686 C C . PRO A 1 94 ? 22.793 -2.300 -24.582 1.00 65.62 94 PRO A C 1
ATOM 688 O O . PRO A 1 94 ? 22.377 -3.454 -24.692 1.00 65.62 94 PRO A O 1
ATOM 691 N N . MET A 1 95 ? 24.096 -2.006 -24.644 1.00 66.94 95 MET A N 1
ATOM 692 C CA . MET A 1 95 ? 25.154 -2.987 -24.901 1.00 66.94 95 MET A CA 1
ATOM 693 C C . MET A 1 95 ? 25.410 -3.855 -23.659 1.00 66.94 95 MET A C 1
ATOM 695 O O . MET A 1 95 ? 25.579 -5.073 -23.766 1.00 66.94 95 MET A O 1
ATOM 699 N N . ILE A 1 96 ? 25.353 -3.259 -22.463 1.00 64.75 96 ILE A N 1
ATOM 700 C CA . ILE A 1 96 ? 25.415 -3.987 -21.185 1.00 64.75 96 ILE A CA 1
ATOM 701 C C . ILE A 1 96 ? 24.174 -4.868 -20.983 1.00 64.75 96 ILE A C 1
ATOM 703 O O . ILE A 1 96 ? 24.297 -5.973 -20.445 1.00 64.75 96 ILE A O 1
ATOM 707 N N . ALA A 1 97 ? 22.991 -4.431 -21.427 1.00 62.91 97 ALA A N 1
ATOM 708 C CA . ALA A 1 97 ? 21.752 -5.200 -21.286 1.00 62.91 97 ALA A CA 1
ATOM 709 C C . ALA A 1 97 ? 21.808 -6.545 -22.038 1.00 62.91 97 ALA A C 1
ATOM 711 O O . ALA A 1 97 ? 21.423 -7.577 -21.480 1.00 62.91 97 ALA A O 1
ATOM 712 N N . GLU A 1 98 ? 22.347 -6.568 -23.262 1.00 66.50 98 GLU A N 1
ATOM 713 C CA . GLU A 1 98 ? 22.517 -7.809 -24.033 1.00 66.50 98 GLU A CA 1
ATOM 714 C C . GLU A 1 98 ? 23.548 -8.754 -23.408 1.00 66.50 98 GLU A C 1
ATOM 716 O O . GLU A 1 98 ? 23.293 -9.957 -23.280 1.00 66.50 98 GLU A O 1
ATOM 721 N N . HIS A 1 99 ? 24.684 -8.216 -22.957 1.00 69.81 99 HIS A N 1
ATOM 722 C CA . HIS A 1 99 ? 25.733 -9.020 -22.333 1.00 69.81 99 HIS A CA 1
ATOM 723 C C . HIS A 1 99 ? 25.251 -9.646 -21.014 1.00 69.81 99 HIS A C 1
ATOM 725 O O . HIS A 1 99 ? 25.410 -10.846 -20.779 1.00 69.81 99 HIS A O 1
ATOM 731 N N . THR A 1 100 ? 24.563 -8.851 -20.188 1.00 61.88 100 THR A N 1
ATOM 732 C CA . THR A 1 100 ? 23.980 -9.295 -18.913 1.00 61.88 100 THR A CA 1
ATOM 733 C C . THR A 1 100 ? 22.865 -10.318 -19.146 1.00 61.88 100 THR A C 1
ATOM 735 O O . THR A 1 100 ? 22.767 -11.306 -18.417 1.00 61.88 100 THR A O 1
ATOM 738 N N . LYS A 1 101 ? 22.046 -10.147 -20.193 1.00 68.62 101 LYS A N 1
ATOM 739 C CA . LYS A 1 101 ? 21.020 -11.125 -20.576 1.00 68.62 101 LYS A CA 1
ATOM 740 C C . LYS A 1 101 ? 21.647 -12.478 -20.905 1.00 68.62 101 LYS A C 1
ATOM 742 O O . LYS A 1 101 ? 21.196 -13.482 -20.362 1.00 68.62 101 LYS A O 1
ATOM 747 N N . ASN A 1 102 ? 22.690 -12.522 -21.733 1.00 71.12 102 ASN A N 1
ATOM 748 C CA . ASN A 1 102 ? 23.336 -13.784 -22.107 1.00 71.12 102 ASN A CA 1
ATOM 749 C C . ASN A 1 102 ? 23.962 -14.502 -20.893 1.00 71.12 102 ASN A C 1
ATOM 751 O O . ASN A 1 102 ? 23.726 -15.693 -20.682 1.00 71.12 102 ASN A O 1
ATOM 755 N N . GLU A 1 103 ? 24.673 -13.758 -20.041 1.00 72.38 103 GLU A N 1
ATOM 756 C CA . GLU A 1 103 ? 25.256 -14.266 -18.790 1.00 72.38 103 GLU A CA 1
ATOM 757 C C . GLU A 1 103 ? 24.193 -14.834 -17.834 1.00 72.38 103 GLU A C 1
ATOM 759 O O . GLU A 1 103 ? 24.351 -15.927 -17.280 1.00 72.38 103 GLU A O 1
ATOM 764 N N . ILE A 1 104 ? 23.073 -14.125 -17.658 1.00 68.94 104 ILE A N 1
ATOM 765 C CA . ILE A 1 104 ? 21.983 -14.572 -16.785 1.00 68.94 104 ILE A CA 1
ATOM 766 C C . ILE A 1 104 ? 21.295 -15.801 -17.387 1.00 68.94 104 ILE A C 1
ATOM 768 O O . ILE A 1 104 ? 21.131 -16.791 -16.677 1.00 68.94 104 ILE A O 1
ATOM 772 N N . PHE A 1 105 ? 20.941 -15.786 -18.676 1.00 69.94 105 PHE A N 1
ATOM 773 C CA . PHE A 1 105 ? 20.269 -16.903 -19.356 1.00 69.94 105 PHE A CA 1
ATOM 774 C C . PHE A 1 105 ? 21.112 -18.184 -19.393 1.00 69.94 105 PHE A C 1
ATOM 776 O O . PHE A 1 105 ? 20.548 -19.280 -19.436 1.00 69.94 105 PHE A O 1
ATOM 783 N N . SER A 1 106 ? 22.443 -18.086 -19.365 1.00 74.50 106 SER A N 1
ATOM 784 C CA . SER A 1 106 ? 23.334 -19.252 -19.330 1.00 74.50 106 SER A CA 1
ATOM 785 C C . SER A 1 106 ? 23.213 -20.061 -18.026 1.00 74.50 106 SER A C 1
ATOM 787 O O . SER A 1 106 ? 23.329 -21.284 -18.045 1.00 74.50 106 SER A O 1
ATOM 789 N N . ARG A 1 107 ? 22.872 -19.413 -16.901 1.00 75.88 107 ARG A N 1
ATOM 790 C CA . ARG A 1 107 ? 22.823 -20.035 -15.560 1.00 75.88 107 ARG A CA 1
ATOM 791 C C . ARG A 1 107 ? 21.520 -20.777 -15.219 1.00 75.88 107 ARG A C 1
ATOM 793 O O . ARG A 1 107 ? 21.393 -21.250 -14.093 1.00 75.88 107 ARG A O 1
ATOM 800 N N . TYR A 1 108 ? 20.559 -20.854 -16.140 1.00 74.50 108 TYR A N 1
ATOM 801 C CA . TYR A 1 108 ? 19.205 -21.364 -15.876 1.00 74.50 108 TYR A CA 1
ATOM 802 C C . TYR A 1 108 ? 18.860 -22.639 -16.646 1.00 74.50 108 TYR A C 1
ATOM 804 O O . TYR A 1 108 ? 19.378 -22.874 -17.740 1.00 74.50 108 TYR A O 1
ATOM 812 N N . ASN A 1 109 ? 17.933 -23.436 -16.107 1.00 80.25 109 ASN A N 1
ATOM 813 C CA . ASN A 1 109 ? 17.412 -24.611 -16.802 1.00 80.25 109 ASN A CA 1
ATOM 814 C C . ASN A 1 109 ? 16.465 -24.216 -17.954 1.00 80.25 109 ASN A C 1
ATOM 816 O O . ASN A 1 109 ? 15.886 -23.128 -17.933 1.00 80.25 109 ASN A O 1
ATOM 820 N N . PRO A 1 110 ? 16.253 -25.093 -18.956 1.00 74.94 110 PRO A N 1
ATOM 821 C CA . PRO A 1 110 ? 15.432 -24.793 -20.135 1.00 74.94 110 PRO A CA 1
ATOM 822 C C . PRO A 1 110 ? 14.024 -24.265 -19.811 1.00 74.94 110 PRO A C 1
ATOM 824 O O . PRO A 1 110 ? 13.556 -23.339 -20.468 1.00 74.94 110 PRO A O 1
ATOM 827 N N . GLY A 1 111 ? 13.378 -24.799 -18.766 1.00 74.25 111 GLY A N 1
ATOM 828 C CA . GLY A 1 111 ? 12.058 -24.339 -18.315 1.00 74.25 111 GLY A CA 1
ATOM 829 C C . GLY A 1 111 ? 12.068 -22.921 -17.732 1.00 74.25 111 GLY A C 1
ATOM 830 O O . GLY A 1 111 ? 11.194 -22.118 -18.036 1.00 74.25 111 GLY A O 1
ATOM 831 N N . GLU A 1 112 ? 13.099 -22.563 -16.965 1.00 73.25 112 GLU A N 1
ATOM 832 C CA . GLU A 1 112 ? 13.243 -21.221 -16.384 1.00 73.25 112 GLU A CA 1
ATOM 833 C C . GLU A 1 112 ? 13.608 -20.179 -17.452 1.00 73.25 112 GLU A C 1
ATOM 835 O O . GLU A 1 112 ? 13.155 -19.035 -17.384 1.00 73.25 112 GLU A O 1
ATOM 840 N N . LYS A 1 113 ? 14.367 -20.578 -18.4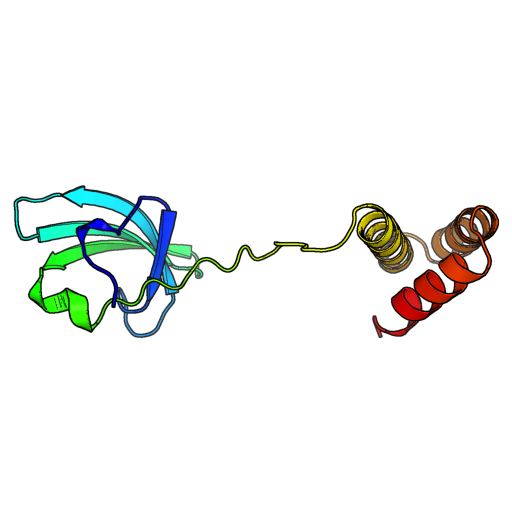86 1.00 75.56 113 LYS A N 1
ATOM 841 C CA . LYS A 1 113 ? 14.651 -19.721 -19.652 1.00 75.56 113 LYS A CA 1
ATOM 842 C C . LYS A 1 113 ? 13.379 -19.362 -20.417 1.00 75.56 113 LYS A C 1
ATOM 844 O O . LYS A 1 113 ? 13.262 -18.229 -20.875 1.00 75.56 113 LYS A O 1
ATOM 849 N N . TYR A 1 114 ? 12.439 -20.300 -20.541 1.00 73.31 114 TYR A N 1
ATOM 850 C CA . TYR A 1 114 ? 11.159 -20.065 -21.213 1.00 73.31 114 TYR A CA 1
ATOM 851 C C . TYR A 1 114 ? 10.302 -19.041 -20.456 1.00 73.31 114 TYR A C 1
ATOM 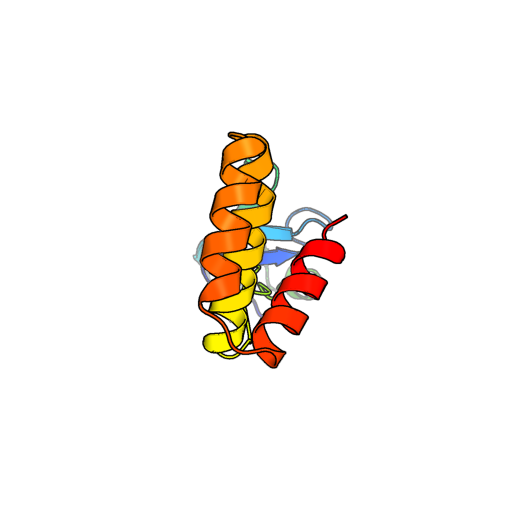853 O O . TYR A 1 114 ? 9.769 -18.110 -21.055 1.00 73.31 114 TYR A O 1
ATOM 861 N N . ILE A 1 115 ? 10.244 -19.155 -19.126 1.00 72.25 115 ILE A N 1
ATOM 862 C CA . ILE A 1 115 ? 9.510 -18.210 -18.271 1.00 72.25 115 ILE A CA 1
ATOM 863 C C . ILE A 1 115 ? 10.155 -16.814 -18.329 1.00 72.25 115 ILE A C 1
ATOM 865 O O . ILE A 1 115 ? 9.452 -15.823 -18.521 1.00 72.25 115 ILE A O 1
ATOM 869 N N . LEU A 1 116 ? 11.490 -16.727 -18.253 1.00 71.25 116 LEU A N 1
ATOM 870 C CA . LEU A 1 116 ? 12.221 -15.462 -18.421 1.00 71.25 116 LEU A CA 1
ATOM 871 C C . LEU A 1 116 ? 11.977 -14.819 -19.787 1.00 71.25 116 LEU A C 1
ATOM 873 O O . LEU A 1 116 ? 11.807 -13.605 -19.866 1.00 71.25 116 LEU A O 1
ATOM 877 N N . ALA A 1 117 ? 11.980 -15.614 -20.859 1.00 70.19 117 ALA A N 1
ATOM 878 C CA . ALA A 1 117 ? 11.750 -15.116 -22.209 1.00 70.19 117 ALA A CA 1
ATOM 879 C C . ALA A 1 117 ? 10.344 -14.520 -22.362 1.00 70.19 117 ALA A C 1
ATOM 881 O O . ALA A 1 117 ? 10.226 -13.436 -22.926 1.00 70.19 117 ALA A O 1
ATOM 882 N N . ASN A 1 118 ? 9.313 -15.165 -21.807 1.00 69.56 118 ASN A N 1
ATOM 883 C CA . ASN A 1 118 ? 7.947 -14.635 -21.836 1.00 69.56 118 ASN A CA 1
ATOM 884 C C . ASN A 1 118 ? 7.812 -13.345 -21.019 1.00 69.56 118 ASN A C 1
ATOM 886 O O . ASN A 1 118 ? 7.299 -12.360 -21.538 1.00 69.56 118 ASN A O 1
ATOM 890 N N . LEU A 1 119 ? 8.369 -13.295 -19.802 1.00 67.38 119 LEU A N 1
ATOM 891 C CA . LEU A 1 119 ? 8.384 -12.077 -18.974 1.00 67.38 119 LEU A CA 1
ATOM 892 C C . LEU A 1 119 ? 9.084 -10.889 -19.660 1.00 67.38 119 LEU A C 1
ATOM 894 O O . LEU A 1 119 ? 8.699 -9.743 -19.459 1.00 67.38 119 LEU A O 1
ATOM 898 N N . LEU A 1 120 ? 10.107 -11.152 -20.477 1.00 66.50 120 LEU A N 1
ATOM 899 C CA . LEU A 1 120 ? 10.820 -10.129 -21.250 1.00 66.50 120 LEU A CA 1
ATOM 900 C C . LEU A 1 120 ? 10.049 -9.642 -22.490 1.00 66.50 120 LEU A C 1
ATOM 902 O O . LEU A 1 120 ? 10.363 -8.567 -23.002 1.00 66.50 120 LEU A O 1
ATOM 906 N N . VAL A 1 121 ? 9.095 -10.430 -22.995 1.00 64.56 121 VAL A N 1
ATOM 907 C CA . VAL A 1 121 ? 8.288 -10.113 -24.187 1.00 64.56 121 VAL A CA 1
ATOM 908 C C . VAL A 1 121 ? 6.980 -9.414 -23.808 1.00 64.56 121 VAL A C 1
ATOM 910 O O . VAL A 1 121 ? 6.602 -8.475 -24.500 1.00 64.56 121 VAL A O 1
ATOM 913 N N . ASP A 1 122 ? 6.344 -9.812 -22.701 1.00 54.19 122 ASP A N 1
ATOM 914 C CA . ASP A 1 122 ? 5.054 -9.269 -22.227 1.00 54.19 122 ASP A CA 1
ATOM 915 C C . ASP A 1 122 ? 5.132 -7.831 -21.676 1.00 54.19 122 ASP A C 1
ATOM 917 O O . ASP A 1 122 ? 4.113 -7.191 -21.447 1.00 54.19 122 ASP A O 1
ATOM 921 N N . GLY A 1 123 ? 6.334 -7.292 -21.453 1.00 49.31 123 GLY A N 1
ATOM 922 C CA . GLY A 1 123 ? 6.520 -5.906 -21.009 1.00 49.31 123 GLY A CA 1
ATOM 923 C C . GLY A 1 123 ? 6.674 -4.879 -22.138 1.00 49.31 123 GLY A C 1
ATOM 924 O O . GLY A 1 123 ? 7.324 -3.860 -21.907 1.00 49.31 123 GLY A O 1
ATOM 925 N N . ARG A 1 124 ? 6.168 -5.163 -23.348 1.00 43.12 124 ARG A N 1
ATOM 926 C CA . ARG A 1 124 ? 6.097 -4.215 -24.477 1.00 43.12 124 ARG A CA 1
ATOM 927 C C . ARG A 1 124 ? 4.693 -3.666 -24.675 1.00 43.12 124 ARG A C 1
ATOM 929 O O . ARG A 1 124 ? 3.739 -4.465 -24.591 1.00 43.12 124 ARG A O 1
#